Protein AF-A0A355BG29-F1 (afdb_monomer_lite)

Sequence (175 aa):
MLQRVTSLGGCGKIRVTGGNVVMLLNWQHGYRRCLALLSLVILLAVGFSGCTPTVQGPDLPPKGTGETPDPTPEPEPEPAPYLILVNADNPLTEDMEPSLKTVQGQFKLEEEAADALIAMIAVAKEEGISLLICSAYRPNSTQERLYKNQVQKFVGRGYSEADAAVAAASVVAPP

Foldseek 3Di:
DDDDDDDDDDDDDPDDDDDPPPPVVVVVVVVVVVVVVVVVVVVVPDPDDDDDDDDDDDDDDDDDDDDDPDDDPDPDPDPDPPPQDDAPVRHDDPPDDADWDDDDPRAIARDVVRVVVVVVQVVCVVVVHHDDDPHHDDDLVRLQVQLVVQLVVVVVVVDDSVVSNVVSCVVRPHD

Secondary structure (DSSP, 8-state):
-------------------TTHHHHHHHHHHHHHHHHHHHHHHHH-----------PPPP------PPPP--PPPP----TT----SSSSPPPTT----EEEETTTEEEEHHHHHHHHHHHHHHHHTT-----S-----HHHHHHHHHHHHHHHHTTT--HHHHHHHHHTTS---

Radius of gyration: 34.34 Å; chains: 1; bounding box: 78×83×78 Å

Structure (mmCIF, N/CA/C/O backbone):
data_AF-A0A355BG29-F1
#
_entry.id   AF-A0A355BG29-F1
#
loop_
_atom_site.group_PDB
_atom_site.id
_atom_site.type_symbol
_atom_site.label_atom_id
_atom_site.label_alt_id
_atom_site.label_comp_id
_atom_site.label_asym_id
_atom_site.label_entity_id
_atom_site.label_seq_id
_atom_site.pdbx_PDB_ins_code
_atom_site.Cartn_x
_atom_site.Cartn_y
_atom_site.Cartn_z
_atom_site.occupancy
_atom_site.B_iso_or_equiv
_atom_site.auth_seq_id
_atom_site.auth_comp_id
_atom_site.auth_asym_id
_atom_site.auth_atom_id
_atom_site.pdbx_PDB_model_num
ATOM 1 N N . MET A 1 1 ? 16.734 -32.625 60.471 1.00 39.31 1 MET A N 1
ATOM 2 C CA . MET A 1 1 ? 15.765 -32.240 59.414 1.00 39.31 1 MET A CA 1
ATOM 3 C C . MET A 1 1 ? 15.668 -33.434 58.456 1.00 39.31 1 MET A C 1
ATOM 5 O O . MET A 1 1 ? 16.706 -34.036 58.233 1.00 39.31 1 MET A O 1
ATOM 9 N N . LEU A 1 2 ? 14.504 -34.008 58.100 1.00 36.50 2 LEU A N 1
ATOM 10 C CA . LEU A 1 2 ? 13.296 -33.432 57.453 1.00 36.50 2 LEU A CA 1
ATOM 11 C C . LEU A 1 2 ? 13.613 -32.942 56.022 1.00 36.50 2 LEU A C 1
ATOM 13 O O . LEU A 1 2 ? 14.551 -32.164 55.916 1.00 36.50 2 LEU A O 1
ATOM 17 N N . GLN A 1 3 ? 12.917 -33.254 54.910 1.00 40.81 3 GLN A N 1
ATOM 18 C CA . GLN A 1 3 ? 11.882 -34.237 54.460 1.00 40.81 3 GLN A CA 1
ATOM 19 C C . GLN A 1 3 ? 11.983 -34.301 52.896 1.00 40.81 3 GLN A C 1
ATOM 21 O O . GLN A 1 3 ? 12.570 -33.382 52.336 1.00 40.81 3 GLN A O 1
ATOM 26 N N . ARG A 1 4 ? 11.460 -35.236 52.072 1.00 35.16 4 ARG A N 1
ATOM 27 C CA . ARG A 1 4 ? 10.749 -36.547 52.152 1.00 35.16 4 ARG A CA 1
ATOM 28 C C . ARG A 1 4 ? 11.031 -37.296 50.811 1.00 35.16 4 ARG A C 1
ATOM 30 O O . ARG A 1 4 ? 11.234 -36.642 49.799 1.00 35.16 4 ARG A O 1
ATOM 37 N N . VAL A 1 5 ? 11.252 -38.616 50.773 1.00 34.03 5 VAL A N 1
ATOM 38 C CA . VAL A 1 5 ? 10.276 -39.712 50.494 1.00 34.03 5 VAL A CA 1
ATOM 39 C C . VAL A 1 5 ? 9.545 -39.651 49.128 1.00 34.03 5 VAL A C 1
ATOM 41 O O . VAL A 1 5 ? 8.574 -38.921 48.988 1.00 34.03 5 VAL A O 1
ATOM 44 N N . THR A 1 6 ? 10.030 -40.485 48.188 1.00 36.28 6 THR A N 1
ATOM 45 C CA . THR A 1 6 ? 9.365 -41.250 47.085 1.00 36.28 6 THR A CA 1
ATOM 46 C C . THR A 1 6 ? 8.116 -40.672 46.386 1.00 36.28 6 THR A C 1
ATOM 48 O O . THR A 1 6 ? 7.114 -40.393 47.028 1.00 36.28 6 THR A O 1
ATOM 51 N N . SER A 1 7 ? 8.071 -40.515 45.056 1.00 45.03 7 SER A N 1
ATOM 52 C CA . SER A 1 7 ? 8.164 -41.551 43.996 1.00 45.03 7 SER A CA 1
ATOM 53 C C . SER A 1 7 ? 7.071 -42.632 44.044 1.00 45.03 7 SER A C 1
ATOM 55 O O . SER A 1 7 ? 7.065 -43.463 44.945 1.00 45.03 7 SER A O 1
ATOM 57 N N . LEU A 1 8 ? 6.207 -42.662 43.022 1.00 36.22 8 LEU A N 1
ATOM 58 C CA . LEU A 1 8 ? 5.473 -43.849 42.559 1.00 36.22 8 LEU A CA 1
ATOM 59 C C . LEU A 1 8 ? 4.973 -43.596 41.125 1.00 36.22 8 LEU A C 1
ATOM 61 O O . LEU A 1 8 ? 4.326 -42.584 40.865 1.00 36.22 8 LEU A O 1
ATOM 65 N N . GLY A 1 9 ? 5.291 -44.491 40.188 1.00 37.03 9 GLY A N 1
ATOM 66 C CA . GLY A 1 9 ? 4.801 -44.424 38.805 1.00 37.03 9 GLY A CA 1
ATOM 67 C C . GLY A 1 9 ? 3.481 -45.180 38.629 1.00 37.03 9 GLY A C 1
ATOM 68 O O . GLY A 1 9 ? 3.287 -46.225 39.246 1.00 37.03 9 GLY A O 1
ATOM 69 N N . GLY A 1 10 ? 2.589 -44.688 37.763 1.00 33.75 10 GLY A N 1
ATOM 70 C CA . GLY A 1 10 ? 1.290 -45.313 37.484 1.00 33.75 10 GLY A CA 1
ATOM 71 C C . GLY A 1 10 ? 0.870 -45.148 36.022 1.00 33.75 10 GLY A C 1
ATOM 72 O O . GLY A 1 10 ? 0.881 -44.044 35.486 1.00 33.75 10 GLY A O 1
ATOM 73 N N . CYS A 1 11 ? 0.528 -46.253 35.356 1.00 44.44 11 CYS A N 1
ATOM 74 C CA . CYS A 1 11 ? 0.170 -46.266 33.936 1.00 44.44 11 CYS A CA 1
ATOM 75 C C . CYS A 1 11 ? -1.196 -45.601 33.676 1.00 44.44 11 CYS A C 1
ATOM 77 O O . CYS A 1 11 ? -2.190 -45.982 34.289 1.00 44.44 11 CYS A O 1
ATOM 79 N N . GLY A 1 12 ? -1.265 -44.679 32.708 1.00 35.19 12 GLY A N 1
ATOM 80 C CA . GLY A 1 12 ? -2.506 -44.017 32.290 1.00 35.19 12 GLY A CA 1
ATOM 81 C C . GLY A 1 12 ? -2.567 -43.785 30.779 1.00 35.19 12 GLY A C 1
ATOM 82 O O . GLY A 1 12 ? -2.242 -42.703 30.298 1.00 35.19 12 GLY A O 1
ATOM 83 N N . LYS A 1 13 ? -2.986 -44.796 30.005 1.00 39.81 13 LYS A N 1
ATOM 84 C CA . LYS A 1 13 ? -3.215 -44.648 28.555 1.00 39.81 13 LYS A CA 1
ATOM 85 C C . LYS A 1 13 ? -4.516 -43.878 28.304 1.00 39.81 13 LYS A C 1
ATOM 87 O O . LYS A 1 13 ? -5.594 -44.467 28.364 1.00 39.81 13 LYS A O 1
ATOM 92 N N . ILE A 1 14 ? -4.422 -42.588 27.978 1.00 37.09 14 ILE A N 1
ATOM 93 C CA . ILE A 1 14 ? -5.582 -41.778 27.573 1.00 37.09 14 ILE A CA 1
ATOM 94 C C . ILE A 1 14 ? -6.059 -42.241 26.187 1.00 37.09 14 ILE A C 1
ATOM 96 O O . ILE A 1 14 ? -5.542 -41.826 25.151 1.00 37.09 14 ILE A O 1
ATOM 100 N N . ARG A 1 15 ? -7.056 -43.132 26.165 1.00 34.22 15 ARG A N 1
ATOM 101 C CA . ARG A 1 15 ? -7.779 -43.514 24.948 1.00 34.22 15 ARG A CA 1
ATOM 102 C C . ARG A 1 15 ? -8.793 -42.416 24.622 1.00 34.22 15 ARG A C 1
ATOM 104 O O . ARG A 1 15 ? -9.844 -42.349 25.251 1.00 34.22 15 ARG A O 1
ATOM 111 N N . VAL A 1 16 ? -8.504 -41.593 23.616 1.00 43.41 16 VAL A N 1
ATOM 112 C CA . VAL A 1 16 ? -9.459 -40.604 23.092 1.00 43.41 16 VAL A CA 1
ATOM 113 C C . VAL A 1 16 ? -10.535 -41.320 22.266 1.00 43.41 16 VAL A C 1
ATOM 115 O O . VAL A 1 16 ? -10.376 -41.542 21.069 1.00 43.41 16 VAL A O 1
ATOM 118 N N . THR A 1 17 ? -11.635 -41.715 22.908 1.00 39.16 17 THR A N 1
ATOM 119 C CA . THR A 1 17 ? -12.884 -42.084 22.222 1.00 39.16 17 THR A CA 1
ATOM 120 C C . THR A 1 17 ? -13.673 -40.819 21.893 1.00 39.16 17 THR A C 1
ATOM 122 O O . THR A 1 17 ? -13.904 -39.996 22.777 1.00 39.16 17 THR A O 1
ATOM 125 N N . GLY A 1 18 ? -14.081 -40.646 20.633 1.00 52.81 18 GLY A N 1
ATOM 126 C CA . GLY A 1 18 ? -14.755 -39.426 20.179 1.00 52.81 18 GLY A CA 1
ATOM 127 C C . GLY A 1 18 ? -16.147 -39.218 20.791 1.00 52.81 18 GLY A C 1
ATOM 128 O O . GLY A 1 18 ? -16.931 -40.159 20.877 1.00 52.81 18 GLY A O 1
ATOM 129 N N . GLY A 1 19 ? -16.458 -37.971 21.163 1.00 51.06 19 GLY A N 1
ATOM 130 C CA . GLY A 1 19 ? -17.778 -37.564 21.679 1.00 51.06 19 GLY A CA 1
ATOM 131 C C . GLY A 1 19 ? -18.255 -36.159 21.268 1.00 51.06 19 GLY A C 1
ATOM 132 O O . GLY A 1 19 ? -19.434 -35.846 21.412 1.00 51.06 19 GLY A O 1
ATOM 133 N N . ASN A 1 20 ? -17.387 -35.315 20.695 1.00 48.56 20 ASN A N 1
ATOM 134 C CA . ASN A 1 20 ? -17.631 -33.867 20.574 1.00 48.56 20 ASN A CA 1
ATOM 135 C C . ASN A 1 20 ? -18.199 -33.400 19.215 1.00 48.56 20 ASN A C 1
ATOM 137 O O . ASN A 1 20 ? -18.025 -32.246 18.842 1.00 48.56 20 ASN A O 1
ATOM 141 N N . VAL A 1 21 ? -18.899 -34.269 18.476 1.00 50.66 21 VAL A N 1
ATOM 142 C CA . VAL A 1 21 ? -19.585 -33.889 17.216 1.00 50.66 21 VAL A CA 1
ATOM 143 C C . VAL A 1 21 ? -21.065 -33.531 17.452 1.00 50.66 21 VAL A C 1
ATOM 145 O O . VAL A 1 21 ? -21.650 -32.753 16.704 1.00 50.66 21 VAL A O 1
ATOM 148 N N . VAL A 1 22 ? -21.681 -34.047 18.522 1.00 50.94 22 VAL A N 1
ATOM 149 C CA . VAL A 1 22 ? -23.147 -34.009 18.714 1.00 50.94 22 VAL A CA 1
ATOM 150 C C . VAL A 1 22 ? -23.677 -32.655 19.219 1.00 50.94 22 VAL A C 1
ATOM 152 O O . VAL A 1 22 ? -24.824 -32.308 18.943 1.00 50.94 22 VAL A O 1
ATOM 155 N N . MET A 1 23 ? -22.871 -31.848 19.923 1.00 46.75 23 MET A N 1
ATOM 156 C CA . MET A 1 23 ? -23.342 -30.557 20.460 1.00 46.75 23 MET A CA 1
ATOM 157 C C . MET A 1 23 ? -23.607 -29.497 19.378 1.00 46.75 23 MET A C 1
ATOM 159 O O . MET A 1 23 ? -24.583 -28.755 19.488 1.00 46.75 23 MET A O 1
ATOM 163 N N . LEU A 1 24 ? -22.785 -29.435 18.325 1.00 48.47 24 LEU A N 1
ATOM 164 C CA . LEU A 1 24 ? -22.848 -28.355 17.328 1.00 48.47 24 LEU A CA 1
ATOM 165 C C . LEU A 1 24 ? -24.118 -28.395 16.458 1.00 48.47 24 LEU A C 1
ATOM 167 O O . LEU A 1 24 ? -24.651 -27.342 16.116 1.00 48.47 24 LEU A O 1
ATOM 171 N N . LEU A 1 25 ? -24.654 -29.584 16.154 1.00 47.03 25 LEU A N 1
ATOM 172 C CA . LEU A 1 25 ? -25.886 -29.714 15.359 1.00 47.03 25 LEU A CA 1
ATOM 173 C C . LEU A 1 25 ? -27.150 -29.286 16.125 1.00 47.03 25 LEU A C 1
ATOM 175 O O . LEU A 1 25 ? -28.072 -28.720 15.537 1.00 47.03 25 LEU A O 1
ATOM 179 N N . ASN A 1 26 ? -27.206 -29.521 17.439 1.00 50.03 26 ASN A N 1
ATOM 180 C CA . ASN A 1 26 ? -28.411 -29.241 18.225 1.00 50.03 26 ASN A CA 1
ATOM 181 C C . ASN A 1 26 ? -28.652 -27.738 18.452 1.00 50.03 26 ASN A C 1
ATOM 183 O O . ASN A 1 26 ? -29.806 -27.318 18.549 1.00 50.03 26 ASN A O 1
ATOM 187 N N . TRP A 1 27 ? -27.599 -26.913 18.471 1.00 45.53 27 TRP A N 1
ATOM 188 C CA . TRP A 1 27 ? -27.733 -25.463 18.659 1.00 45.53 27 TRP A CA 1
ATOM 189 C C . TRP A 1 27 ? -28.451 -24.787 17.475 1.00 45.53 27 TRP A C 1
ATOM 191 O O . TRP A 1 27 ? -29.411 -24.038 17.678 1.00 45.53 27 TRP A O 1
ATOM 201 N N . GLN A 1 28 ? -28.077 -25.122 16.232 1.00 48.41 28 GLN A N 1
ATOM 202 C CA . GLN A 1 28 ? -28.701 -24.542 15.031 1.00 48.41 28 GLN A CA 1
ATOM 203 C C . GLN A 1 28 ? -30.174 -24.950 14.838 1.00 48.41 28 GLN A C 1
ATOM 205 O O . GLN A 1 28 ? -30.957 -24.183 14.270 1.00 48.41 28 GLN A O 1
ATOM 210 N N . HIS A 1 29 ? -30.589 -26.126 15.322 1.00 46.44 29 HIS A N 1
ATOM 211 C CA . HIS A 1 29 ? -31.981 -26.576 15.204 1.00 46.44 29 HIS A CA 1
ATOM 212 C C . HIS A 1 29 ? -32.945 -25.907 16.195 1.00 46.44 29 HIS A C 1
ATOM 214 O O . HIS A 1 29 ? -34.133 -25.797 15.885 1.00 46.44 29 HIS A O 1
ATOM 220 N N . GLY A 1 30 ? -32.464 -25.429 17.349 1.00 55.38 30 GLY A N 1
ATOM 221 C CA . GLY A 1 30 ? -33.288 -24.657 18.285 1.00 55.38 30 GLY A CA 1
ATOM 222 C C . GLY A 1 30 ? -33.676 -23.292 17.710 1.00 55.38 30 GLY A C 1
ATOM 223 O O . GLY A 1 30 ? -34.857 -22.970 17.593 1.00 55.38 30 GLY A O 1
ATOM 224 N N . TYR A 1 31 ? -32.679 -22.524 17.263 1.00 55.38 31 TYR A N 1
ATOM 225 C CA . TYR A 1 31 ? -32.854 -21.131 16.835 1.00 55.38 31 TYR A CA 1
ATOM 226 C C . TYR A 1 31 ? -33.858 -20.977 15.676 1.00 55.38 31 TYR A C 1
ATOM 228 O O . TYR A 1 31 ? -34.758 -20.137 15.718 1.00 55.38 31 TYR A O 1
ATOM 236 N N . ARG A 1 32 ? -33.770 -21.863 14.671 1.00 57.25 32 ARG A N 1
ATOM 237 C CA . ARG A 1 32 ? -34.654 -21.857 13.488 1.00 57.25 32 ARG A CA 1
ATOM 238 C C . ARG A 1 32 ? -36.106 -22.238 13.814 1.00 57.25 32 ARG A C 1
ATOM 240 O O . ARG A 1 32 ? -37.006 -21.833 13.086 1.00 57.25 32 ARG A O 1
ATOM 247 N N . ARG A 1 33 ? -36.350 -22.982 14.902 1.00 54.47 33 ARG A N 1
ATOM 248 C CA . ARG A 1 33 ? -37.706 -23.324 15.375 1.00 54.47 33 ARG A CA 1
ATOM 249 C C . ARG A 1 33 ? -38.343 -22.180 16.165 1.00 54.47 33 ARG A C 1
ATOM 251 O O . ARG A 1 33 ? -39.520 -21.903 15.962 1.00 54.47 33 ARG A O 1
ATOM 258 N N . CYS A 1 34 ? -37.572 -21.474 16.994 1.00 52.56 34 CYS A N 1
ATOM 259 C CA . CYS A 1 34 ? -38.072 -20.316 17.743 1.00 52.56 34 CYS A CA 1
ATOM 260 C C . CYS A 1 34 ? -38.494 -19.157 16.820 1.00 52.56 34 CYS A C 1
ATOM 262 O O . CYS A 1 34 ? -39.576 -18.601 17.002 1.00 52.56 34 CYS A O 1
ATOM 264 N N . LEU A 1 35 ? -37.694 -18.838 15.792 1.00 55.94 35 LEU A N 1
ATOM 265 C CA . LEU A 1 35 ? -38.026 -17.776 14.827 1.00 55.94 35 LEU A CA 1
ATOM 266 C C . LEU A 1 35 ? -39.328 -18.051 14.053 1.00 55.94 35 LEU A C 1
ATOM 268 O O . LEU A 1 35 ? -40.132 -17.140 13.867 1.00 55.94 35 LEU A O 1
ATOM 272 N N . ALA A 1 36 ? -39.560 -19.300 13.637 1.00 56.28 36 ALA A N 1
ATOM 273 C CA . ALA A 1 36 ? -40.756 -19.682 12.882 1.00 56.28 36 ALA A CA 1
ATOM 274 C C . ALA A 1 36 ? -42.051 -19.645 13.718 1.00 56.28 36 ALA A C 1
ATOM 276 O O . ALA A 1 36 ? -43.127 -19.402 13.180 1.00 56.28 36 ALA A O 1
ATOM 277 N N . LEU A 1 37 ? -41.961 -19.877 15.032 1.00 55.19 37 LEU A N 1
ATOM 278 C CA . LEU A 1 37 ? -43.117 -19.779 15.929 1.00 55.19 37 LEU A CA 1
ATOM 279 C C . LEU A 1 37 ? -43.463 -18.320 16.259 1.00 55.19 37 LEU A C 1
ATOM 281 O O . LEU A 1 37 ? -44.641 -17.981 16.344 1.00 55.19 37 LEU A O 1
ATOM 285 N N . LEU A 1 38 ? -42.461 -17.441 16.382 1.00 55.19 38 LEU A N 1
ATOM 286 C CA . LEU A 1 38 ? -42.683 -16.009 16.612 1.00 55.19 38 LEU A CA 1
ATOM 287 C C . LEU A 1 38 ? -43.359 -15.314 15.419 1.00 55.19 38 LEU A C 1
ATOM 289 O O . LEU A 1 38 ? -44.272 -14.514 15.625 1.00 55.19 38 LEU A O 1
ATOM 293 N N . SER A 1 39 ? -42.979 -15.640 14.178 1.00 59.28 39 SER A N 1
ATOM 294 C CA . SER A 1 39 ? -43.608 -15.038 12.991 1.00 59.28 39 SER A CA 1
ATOM 295 C C . SER A 1 39 ? -45.083 -15.428 12.829 1.00 59.28 39 SER A C 1
ATOM 297 O O . SER A 1 39 ? -45.893 -14.589 12.431 1.00 59.28 39 SER A O 1
ATOM 299 N N . LEU A 1 40 ? -45.459 -16.659 13.197 1.00 53.56 40 LEU A N 1
ATOM 300 C CA . LEU A 1 40 ? -46.847 -17.131 13.139 1.00 53.56 40 LEU A CA 1
ATOM 301 C C . LEU A 1 40 ? -47.762 -16.416 14.151 1.00 53.56 40 LEU A C 1
AT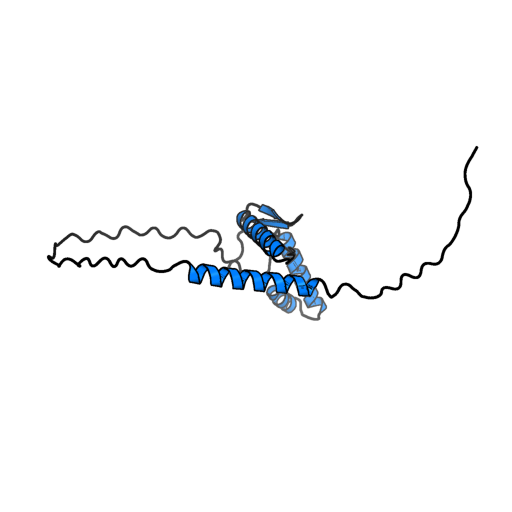OM 303 O O . LEU A 1 40 ? -48.920 -16.148 13.843 1.00 53.56 40 LEU A O 1
ATOM 307 N N . VAL A 1 41 ? -47.245 -16.072 15.337 1.00 58.78 41 VAL A N 1
ATOM 308 C CA . VAL A 1 41 ? -48.008 -15.343 16.369 1.00 58.78 41 VAL A CA 1
ATOM 309 C C . VAL A 1 41 ? -48.283 -13.898 15.946 1.00 58.78 41 VAL A C 1
ATOM 311 O O . VAL A 1 41 ? -49.402 -13.418 16.114 1.00 58.78 41 VAL A O 1
ATOM 314 N N . ILE A 1 42 ? -47.303 -13.216 15.344 1.00 58.03 42 ILE A N 1
ATOM 315 C CA . ILE A 1 42 ? -47.465 -11.830 14.869 1.00 58.03 42 ILE A CA 1
ATOM 316 C C . ILE A 1 42 ? -48.515 -11.755 13.745 1.00 58.03 42 ILE A C 1
ATOM 318 O O . ILE A 1 42 ? -49.355 -10.855 13.745 1.00 58.03 42 ILE A O 1
ATOM 322 N N . LEU A 1 43 ? -48.532 -12.738 12.837 1.00 54.16 43 LEU A N 1
ATOM 323 C CA . LEU A 1 43 ? -49.502 -12.821 11.734 1.00 54.16 43 LEU A CA 1
ATOM 324 C C . LEU A 1 43 ? -50.957 -13.072 12.174 1.00 54.16 43 LEU A C 1
ATOM 326 O O . LEU A 1 43 ? -51.872 -12.810 11.397 1.00 54.16 43 LEU A O 1
ATOM 330 N N . LEU A 1 44 ? -51.186 -13.553 13.401 1.00 58.78 44 LEU A N 1
ATOM 331 C CA . LEU A 1 44 ? -52.525 -13.779 13.963 1.00 58.78 44 LEU A CA 1
ATOM 332 C C . LEU A 1 44 ? -53.016 -12.631 14.865 1.00 58.78 44 LEU A C 1
ATOM 334 O O . LEU A 1 44 ? -54.175 -12.640 15.276 1.00 58.78 44 LEU A O 1
ATOM 338 N N . ALA A 1 45 ? -52.164 -11.646 15.173 1.00 56.16 45 ALA A N 1
ATOM 339 C CA . ALA A 1 45 ? -52.452 -10.600 16.158 1.00 56.16 45 ALA A CA 1
ATOM 340 C C . ALA A 1 45 ? -52.968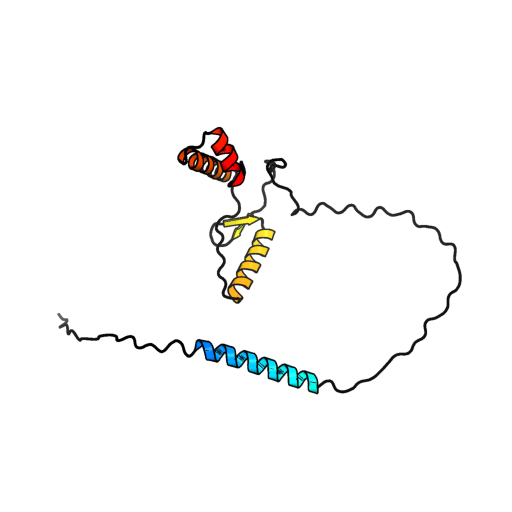 -9.271 15.568 1.00 56.16 45 ALA A C 1
ATOM 342 O O . ALA A 1 45 ? -53.463 -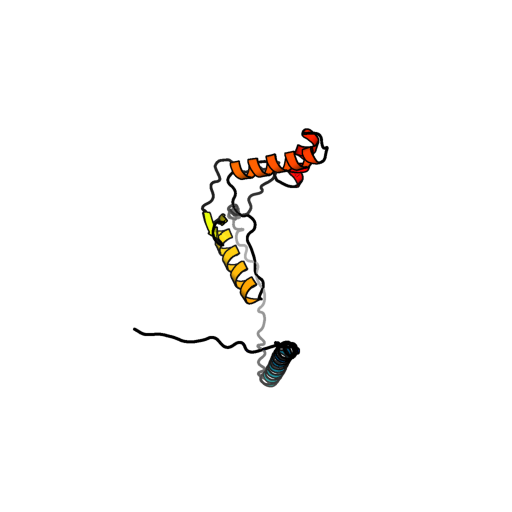8.432 16.319 1.00 56.16 45 ALA A O 1
ATOM 343 N N . VAL A 1 46 ? -52.878 -9.057 14.248 1.00 59.06 46 VAL A N 1
ATOM 344 C CA . VAL A 1 46 ? -53.265 -7.789 13.588 1.00 59.06 46 VAL A CA 1
ATOM 345 C C . VAL A 1 46 ? -54.529 -7.971 12.741 1.00 59.06 46 VAL A C 1
ATOM 347 O O . VAL A 1 46 ? -54.554 -7.768 11.528 1.00 59.06 46 VAL A O 1
ATOM 350 N N . GLY A 1 47 ? -55.607 -8.385 13.406 1.00 49.41 47 GLY A N 1
ATOM 351 C CA . GLY A 1 47 ? -56.942 -8.428 12.822 1.00 49.41 47 GLY A CA 1
ATOM 352 C C . GLY A 1 47 ? -57.646 -7.071 12.906 1.00 49.41 47 GLY A C 1
ATOM 353 O O . GLY A 1 47 ? -57.986 -6.629 13.995 1.00 49.41 47 GLY A O 1
ATOM 354 N N . PHE A 1 48 ? -57.936 -6.481 11.745 1.00 49.44 48 PHE A N 1
ATOM 355 C CA . PHE A 1 48 ? -58.994 -5.484 11.518 1.00 49.44 48 PHE A CA 1
ATOM 356 C C . PHE A 1 48 ? -58.935 -4.151 12.306 1.00 49.44 48 PHE A C 1
ATOM 358 O O . PHE A 1 48 ? -59.448 -4.021 13.413 1.00 49.44 48 PHE A O 1
ATOM 365 N N . SER A 1 49 ? -58.477 -3.089 11.638 1.00 50.94 49 SER A N 1
ATOM 366 C CA . SER A 1 49 ? -58.986 -1.731 11.883 1.00 50.94 49 SER A CA 1
ATOM 367 C C . SER A 1 49 ? -59.052 -0.974 10.558 1.00 50.94 49 SER A C 1
ATOM 369 O O . SER A 1 49 ? -58.042 -0.500 10.039 1.00 50.94 49 SER A O 1
ATOM 371 N N . GLY A 1 50 ? -60.237 -0.958 9.947 1.00 51.69 50 GLY A N 1
ATOM 372 C CA . GLY A 1 50 ? -60.471 -0.296 8.667 1.00 51.69 50 GLY A CA 1
ATOM 373 C C . GLY A 1 50 ? -60.893 1.155 8.866 1.00 51.69 50 GLY A C 1
ATOM 374 O O . GLY A 1 50 ? -61.912 1.413 9.499 1.00 51.69 50 GLY A O 1
ATOM 375 N N . CYS A 1 51 ? -60.146 2.094 8.285 1.00 37.56 51 CYS A N 1
ATOM 376 C CA . CYS A 1 51 ? -60.568 3.487 8.169 1.00 37.56 51 CYS A CA 1
ATOM 377 C C . CYS A 1 51 ? -59.964 4.099 6.896 1.00 37.56 51 CYS A C 1
ATOM 379 O O . CYS A 1 51 ? -58.780 4.424 6.854 1.00 37.56 51 CYS A O 1
ATOM 381 N N . THR A 1 52 ? -60.762 4.201 5.831 1.00 53.16 52 THR A N 1
ATOM 382 C CA . THR A 1 52 ? -60.359 4.794 4.545 1.00 53.16 52 THR A CA 1
ATOM 383 C C . THR A 1 52 ? -60.776 6.268 4.490 1.00 53.16 52 THR A C 1
ATOM 385 O O . THR A 1 52 ? -61.977 6.536 4.390 1.00 53.16 52 THR A O 1
ATOM 388 N N . PRO A 1 53 ? -59.843 7.236 4.528 1.00 46.91 53 PRO A N 1
ATOM 389 C CA . PRO A 1 53 ? -60.181 8.643 4.355 1.00 46.91 53 PRO A CA 1
ATOM 390 C C . PRO A 1 53 ? -60.420 8.968 2.873 1.00 46.91 53 PRO A C 1
ATOM 392 O O . PRO A 1 53 ? -59.481 9.074 2.088 1.00 46.91 53 PRO A O 1
ATOM 395 N N . THR A 1 54 ? -61.682 9.175 2.492 1.00 44.91 54 THR A N 1
ATOM 396 C CA . THR A 1 54 ? -62.037 9.774 1.196 1.00 44.91 54 THR A CA 1
ATOM 397 C C . THR A 1 54 ? -62.106 11.293 1.338 1.00 44.91 54 THR A C 1
ATOM 399 O O . THR A 1 54 ? -63.101 11.825 1.821 1.00 44.91 54 THR A O 1
ATOM 402 N N . VAL A 1 55 ? -61.062 11.988 0.882 1.00 42.66 55 VAL A N 1
ATOM 403 C CA . VAL A 1 55 ? -61.033 13.448 0.675 1.00 42.66 55 VAL A CA 1
ATOM 404 C C . VAL A 1 55 ? -60.345 13.667 -0.678 1.00 42.66 55 VAL A C 1
ATOM 406 O O . VAL A 1 55 ? -59.149 13.444 -0.814 1.00 42.66 55 VAL A O 1
ATOM 409 N N . GLN A 1 56 ? -61.116 13.771 -1.762 1.00 35.22 56 GLN A N 1
ATOM 410 C CA . GLN A 1 56 ? -61.468 15.060 -2.380 1.00 35.22 56 GLN A CA 1
ATOM 411 C C . GLN A 1 56 ? -60.230 15.889 -2.762 1.00 35.22 56 GLN A C 1
ATOM 413 O O . GLN A 1 56 ? -59.687 16.628 -1.945 1.00 35.22 56 GLN A O 1
ATOM 418 N N . GLY A 1 57 ? -59.814 15.789 -4.028 1.00 51.38 57 GLY A N 1
ATOM 419 C CA . GLY A 1 57 ? -58.911 16.769 -4.632 1.00 51.38 57 GLY A CA 1
ATOM 420 C C . GLY A 1 57 ? -59.695 18.028 -5.036 1.00 51.38 57 GLY A C 1
ATOM 421 O O . GLY A 1 57 ? -60.748 17.870 -5.655 1.00 51.38 57 GLY A O 1
ATOM 422 N N . PRO A 1 58 ? -59.231 19.243 -4.691 1.00 48.84 58 PRO A N 1
ATOM 423 C CA . PRO A 1 58 ? -59.855 20.494 -5.113 1.00 48.84 58 PRO A CA 1
ATOM 424 C C . PRO A 1 58 ? -59.373 20.950 -6.501 1.00 48.84 58 PRO A C 1
ATOM 426 O O . PRO A 1 58 ? -58.272 20.616 -6.941 1.00 48.84 58 PRO A O 1
ATOM 429 N N . ASP A 1 59 ? -60.212 21.732 -7.175 1.00 43.28 59 ASP A N 1
ATOM 430 C CA . ASP A 1 59 ? -60.039 22.171 -8.560 1.00 43.28 59 ASP A CA 1
ATOM 431 C C . ASP A 1 59 ? -58.898 23.185 -8.791 1.00 43.28 59 ASP A C 1
ATOM 433 O O . ASP A 1 59 ? -58.587 24.029 -7.950 1.00 43.28 59 ASP A O 1
ATOM 437 N N . LEU A 1 60 ? -58.350 23.176 -10.013 1.00 43.94 60 LEU A N 1
ATOM 438 C CA . LEU A 1 60 ? -57.708 24.348 -10.631 1.00 43.94 60 LEU A CA 1
ATOM 439 C C . LEU A 1 60 ? -58.827 25.324 -11.045 1.00 43.94 60 LEU A C 1
ATOM 441 O O . LEU A 1 60 ? -59.794 24.854 -11.650 1.00 43.94 60 LEU A O 1
ATOM 445 N N . PRO A 1 61 ? -58.730 26.654 -10.817 1.00 55.88 61 PRO A N 1
ATOM 446 C CA . PRO A 1 61 ? -57.726 27.521 -11.471 1.00 55.88 61 PRO A CA 1
ATOM 447 C C . PRO A 1 61 ? -57.295 28.722 -10.557 1.00 55.88 61 PRO A C 1
ATOM 449 O O . PRO A 1 61 ? -57.610 28.690 -9.369 1.00 55.88 61 PRO A O 1
ATOM 452 N N . PRO A 1 62 ? -56.629 29.812 -11.025 1.00 47.06 62 PRO A N 1
ATOM 453 C CA . PRO A 1 62 ? -56.125 30.118 -12.365 1.00 47.06 62 PRO A CA 1
ATOM 454 C C . PRO A 1 62 ? -54.630 30.490 -12.445 1.00 47.06 62 PRO A C 1
ATOM 456 O O . PRO A 1 62 ? -53.908 30.624 -11.462 1.00 47.06 62 PRO A O 1
ATOM 459 N N . LYS A 1 63 ? -54.188 30.705 -13.688 1.00 50.34 63 LYS A N 1
ATOM 460 C CA . LYS A 1 63 ? -52.853 31.163 -14.089 1.00 50.34 63 LYS A CA 1
ATOM 461 C C . LYS A 1 63 ? -52.525 32.558 -13.530 1.00 50.34 63 LYS A C 1
ATOM 463 O O . LYS A 1 63 ? -52.907 33.564 -14.125 1.00 50.34 63 LYS A O 1
ATOM 468 N N . GLY A 1 64 ? -51.779 32.611 -12.428 1.00 38.78 64 GLY A N 1
ATOM 469 C CA . GLY A 1 64 ? -51.088 33.819 -11.973 1.00 38.78 64 GLY A CA 1
ATOM 470 C C . GLY A 1 64 ? -49.727 33.956 -12.659 1.00 38.78 64 GLY A C 1
ATOM 471 O O . GLY A 1 64 ? -48.904 33.047 -12.575 1.00 38.78 64 GLY A O 1
ATOM 472 N N . THR A 1 65 ? -49.483 35.073 -13.343 1.00 47.28 65 THR A N 1
ATOM 473 C CA . THR A 1 65 ? -48.152 35.397 -13.879 1.00 47.28 65 THR A CA 1
ATOM 474 C C . THR A 1 65 ? -47.281 35.915 -12.736 1.00 47.28 65 THR A C 1
ATOM 476 O O . THR A 1 65 ? -47.463 37.049 -12.302 1.00 47.28 65 THR A O 1
ATOM 479 N N . GLY A 1 66 ? -46.372 35.075 -12.238 1.00 40.72 66 GLY A N 1
ATOM 480 C CA . GLY A 1 66 ? -45.361 35.422 -11.238 1.00 40.72 66 GLY A CA 1
ATOM 481 C C . GLY A 1 66 ? -43.963 35.259 -11.828 1.00 40.72 66 GLY A C 1
ATOM 482 O O . GLY A 1 66 ? -43.716 34.306 -12.563 1.00 40.72 66 GLY A O 1
ATOM 483 N N . GLU A 1 67 ? -43.094 36.223 -11.548 1.00 44.38 67 GLU A N 1
ATOM 484 C CA . GLU A 1 67 ? -41.752 36.373 -12.117 1.00 44.38 67 GLU A CA 1
ATOM 485 C C . GLU A 1 67 ? -40.883 35.119 -11.932 1.00 44.38 67 GLU A C 1
ATOM 487 O O . GLU A 1 67 ? -40.841 34.535 -10.849 1.00 44.38 67 GLU A O 1
ATOM 492 N N . THR A 1 68 ? -40.168 34.716 -12.988 1.00 33.41 68 THR A N 1
ATOM 493 C CA . THR A 1 68 ? -39.142 33.668 -12.913 1.00 33.41 68 THR A CA 1
ATOM 494 C C . THR A 1 68 ? -38.039 34.123 -11.954 1.00 33.41 68 THR A C 1
ATOM 496 O O . THR A 1 68 ? -37.411 35.145 -12.240 1.00 33.41 68 THR A O 1
ATOM 499 N N . PRO A 1 69 ? -37.751 33.396 -10.860 1.00 51.06 69 PRO A N 1
ATOM 500 C CA . PRO A 1 69 ? -36.564 33.665 -10.065 1.00 51.06 69 PRO A CA 1
ATOM 501 C C . PRO A 1 69 ?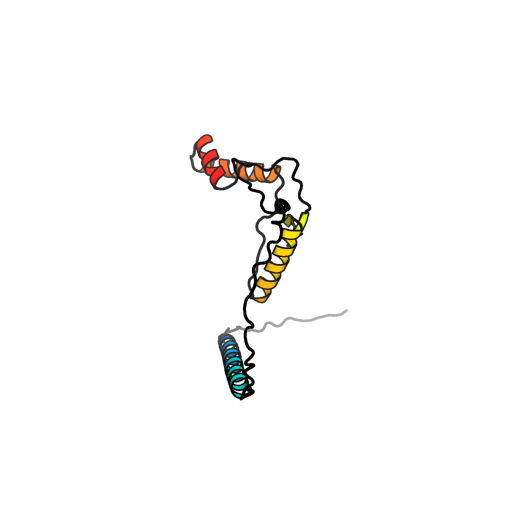 -35.321 33.413 -10.919 1.00 51.06 69 PRO A C 1
ATOM 503 O O . PRO A 1 69 ? -35.203 32.358 -11.546 1.00 51.06 69 PRO A O 1
ATOM 506 N N . ASP A 1 70 ? -34.408 34.380 -10.938 1.00 57.62 70 ASP A N 1
ATOM 507 C CA . ASP A 1 70 ? -33.058 34.206 -11.477 1.00 57.62 70 ASP A CA 1
ATOM 508 C C . ASP A 1 70 ? -32.412 32.997 -10.767 1.00 57.62 70 ASP A C 1
ATOM 510 O O . ASP A 1 70 ? -32.537 32.904 -9.538 1.00 57.62 70 ASP A O 1
ATOM 514 N N . PRO A 1 71 ? -31.808 32.021 -11.475 1.00 60.22 71 PRO A N 1
ATOM 515 C CA . PRO A 1 71 ? -31.263 30.837 -10.828 1.00 60.22 71 PRO A CA 1
ATOM 516 C C . PRO A 1 71 ? -30.092 31.221 -9.922 1.00 60.22 71 PRO A C 1
ATOM 518 O O . PRO A 1 71 ? -28.962 31.394 -10.380 1.00 60.22 71 PRO A O 1
ATOM 521 N N . THR A 1 72 ? -30.369 31.304 -8.616 1.00 64.50 72 THR A N 1
ATOM 522 C CA . THR A 1 72 ? -29.351 31.281 -7.563 1.00 64.50 72 THR A CA 1
ATOM 523 C C . THR A 1 72 ? -28.359 30.169 -7.900 1.00 64.50 72 THR A C 1
ATOM 525 O O . THR A 1 72 ? -28.807 29.028 -8.051 1.00 64.50 72 THR A O 1
ATOM 528 N N . PRO A 1 73 ? -27.052 30.457 -8.037 1.00 61.34 73 PRO A N 1
ATOM 529 C CA . PRO A 1 73 ? -26.082 29.424 -8.354 1.00 61.34 73 PRO A CA 1
ATOM 530 C C . PRO A 1 73 ? -26.119 28.368 -7.250 1.00 61.34 73 PRO A C 1
ATOM 532 O O . PRO A 1 73 ? -25.861 28.665 -6.081 1.00 61.34 73 PRO A O 1
ATOM 535 N N . GLU A 1 74 ? -26.489 27.146 -7.628 1.00 71.94 74 GLU A N 1
ATOM 536 C CA . GLU A 1 74 ? -26.365 25.978 -6.766 1.00 71.94 74 GLU A CA 1
ATOM 537 C C . GLU A 1 74 ? -24.880 25.860 -6.390 1.00 71.94 74 GLU A C 1
ATOM 539 O O . GLU A 1 74 ? -24.035 25.929 -7.289 1.00 71.94 74 GLU A O 1
ATOM 544 N N . PRO A 1 75 ? -24.529 25.798 -5.092 1.00 66.69 75 PRO A N 1
ATOM 545 C CA . PRO A 1 75 ? -23.132 25.817 -4.687 1.00 66.69 75 PRO A CA 1
ATOM 546 C C . PRO A 1 75 ? -22.424 24.606 -5.291 1.00 66.69 75 PRO A C 1
ATOM 548 O O . PRO A 1 75 ? -22.860 23.472 -5.082 1.00 66.69 75 PRO A O 1
ATOM 551 N N . GLU A 1 76 ? -21.344 24.849 -6.040 1.00 68.62 76 GLU A N 1
ATOM 552 C CA . GLU A 1 76 ? -20.522 23.763 -6.571 1.00 68.62 76 GLU A CA 1
ATOM 553 C C . GLU A 1 76 ? -20.091 22.863 -5.401 1.00 68.62 76 GLU A C 1
ATOM 555 O O . GLU A 1 76 ? -19.664 23.378 -4.362 1.00 68.62 76 GLU A O 1
ATOM 560 N N . PRO A 1 77 ? -20.259 21.533 -5.507 1.00 69.00 77 PRO A N 1
ATOM 561 C CA . PRO A 1 77 ? -20.011 20.648 -4.384 1.00 69.00 77 PRO A CA 1
ATOM 562 C C . PRO A 1 77 ? -18.522 20.661 -4.036 1.00 69.00 77 PRO A C 1
ATOM 564 O O . PRO A 1 77 ? -17.701 20.157 -4.806 1.00 69.00 77 PRO A O 1
ATOM 567 N N . GLU A 1 78 ? -18.205 21.214 -2.861 1.00 66.06 78 GLU A N 1
ATOM 568 C CA . GLU A 1 78 ? -16.877 21.172 -2.238 1.00 66.06 78 GLU A CA 1
ATOM 569 C C . GLU A 1 78 ? -16.268 19.768 -2.415 1.00 66.06 78 GLU A C 1
ATOM 571 O O . GLU A 1 78 ? -16.920 18.773 -2.063 1.00 66.06 78 GLU A O 1
ATOM 576 N N . PRO A 1 79 ? -15.061 19.644 -3.000 1.00 62.62 79 PRO A N 1
ATOM 577 C CA . PRO A 1 79 ? -14.535 18.358 -3.434 1.00 62.62 79 PRO A CA 1
ATOM 578 C C . PRO A 1 79 ? -14.352 17.425 -2.235 1.00 62.62 79 PRO A C 1
ATOM 580 O O . PRO A 1 79 ? -13.527 17.671 -1.356 1.00 62.62 79 PRO A O 1
ATOM 583 N N . ALA A 1 80 ? -15.133 16.341 -2.203 1.00 66.44 80 ALA A N 1
ATOM 584 C CA . ALA A 1 80 ? -15.157 15.416 -1.075 1.00 66.44 80 ALA A CA 1
ATOM 585 C C . ALA A 1 80 ? -13.739 14.862 -0.799 1.00 66.44 80 ALA A C 1
ATOM 587 O O . ALA A 1 80 ? -13.177 14.192 -1.673 1.00 66.44 80 ALA A O 1
ATOM 588 N N . PRO A 1 81 ? -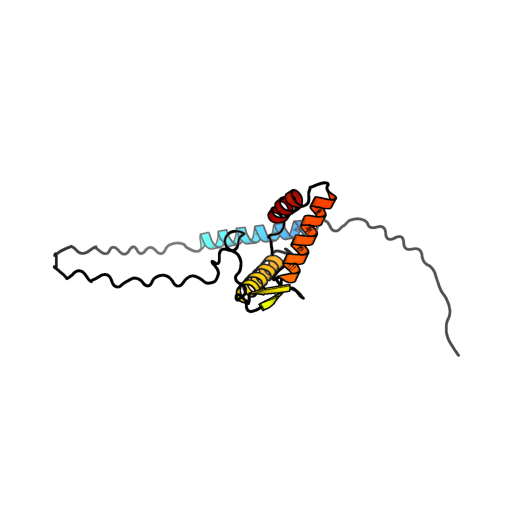13.159 15.089 0.399 1.00 70.94 81 PRO A N 1
ATOM 589 C CA . PRO A 1 81 ? -11.713 14.953 0.622 1.00 70.94 81 PRO A CA 1
ATOM 590 C C . PRO A 1 81 ? -11.171 13.520 0.499 1.00 70.94 81 PRO A C 1
ATOM 592 O O . PRO A 1 81 ? -9.963 13.323 0.405 1.00 70.94 81 PRO A O 1
ATOM 595 N N . TYR A 1 82 ? -12.047 12.513 0.444 1.00 79.31 82 TYR A N 1
ATOM 596 C CA . TYR A 1 82 ? -11.687 11.099 0.296 1.00 79.31 82 TYR A CA 1
ATOM 597 C C . TYR A 1 82 ? -11.694 10.602 -1.167 1.00 79.31 82 TYR A C 1
ATOM 599 O O . TYR A 1 82 ? -11.445 9.422 -1.405 1.00 79.31 82 TYR A O 1
ATOM 607 N N . LEU A 1 83 ? -11.969 11.467 -2.157 1.00 89.12 83 LEU A N 1
ATOM 608 C CA . LEU A 1 83 ? -12.024 11.116 -3.591 1.00 89.12 83 LEU A CA 1
ATOM 609 C C . LEU A 1 83 ? -10.744 11.489 -4.369 1.00 89.12 83 LEU A C 1
ATOM 611 O O . LEU A 1 83 ? -10.797 11.869 -5.539 1.00 89.12 83 LEU A O 1
ATOM 615 N N . ILE A 1 84 ? -9.580 11.362 -3.728 1.00 88.69 84 ILE A N 1
ATOM 616 C CA . ILE A 1 84 ? -8.270 11.628 -4.342 1.00 88.69 84 ILE A CA 1
ATOM 617 C C . ILE A 1 84 ? -7.877 10.461 -5.266 1.00 88.69 84 ILE A C 1
ATOM 619 O O . ILE A 1 84 ? -7.749 9.316 -4.827 1.00 88.69 84 ILE A O 1
ATOM 623 N N . LEU A 1 85 ? -7.644 10.748 -6.550 1.00 91.88 85 LEU A N 1
ATOM 624 C CA . LEU A 1 85 ? -7.153 9.767 -7.519 1.00 91.88 85 LEU A CA 1
ATOM 625 C C . LEU A 1 85 ? -5.623 9.660 -7.449 1.00 91.88 85 LEU A C 1
ATOM 627 O O . LEU A 1 85 ? -4.925 10.585 -7.848 1.00 91.88 85 LEU A O 1
ATOM 631 N N . VAL A 1 86 ? -5.112 8.508 -7.007 1.00 92.56 86 VAL A N 1
ATOM 632 C CA . VAL A 1 86 ? -3.669 8.221 -6.933 1.00 92.56 86 VAL A CA 1
ATOM 633 C C . VAL A 1 86 ? -3.303 7.087 -7.891 1.00 92.56 86 VAL A C 1
ATOM 635 O O . VAL A 1 86 ? -3.815 5.974 -7.763 1.00 92.56 86 VAL A O 1
ATOM 638 N N . ASN A 1 87 ? -2.421 7.353 -8.857 1.00 94.56 87 ASN A N 1
ATOM 639 C CA . ASN A 1 87 ? -1.884 6.372 -9.810 1.00 94.56 87 ASN A CA 1
ATOM 640 C C . ASN A 1 87 ? -0.572 6.882 -10.456 1.00 94.56 87 ASN A C 1
ATOM 642 O O . ASN A 1 87 ? -0.013 7.881 -10.018 1.00 94.56 87 ASN A O 1
ATOM 646 N N . ALA A 1 88 ? -0.056 6.198 -11.483 1.00 92.56 88 ALA A N 1
ATOM 647 C CA . ALA A 1 88 ? 1.200 6.576 -12.146 1.00 92.56 88 ALA A CA 1
ATOM 648 C C . ALA A 1 88 ? 1.143 7.927 -12.892 1.00 92.56 88 ALA A C 1
ATOM 650 O O . ALA A 1 88 ? 2.155 8.617 -12.968 1.00 92.56 88 ALA A O 1
ATOM 651 N N . ASP A 1 89 ? -0.029 8.310 -13.405 1.00 94.94 89 ASP A N 1
ATOM 652 C CA . ASP A 1 89 ? -0.270 9.590 -14.086 1.00 94.94 89 ASP A CA 1
ATOM 653 C C . ASP A 1 89 ? -0.728 10.693 -13.105 1.00 94.94 89 ASP A C 1
ATOM 655 O O . ASP A 1 89 ? -0.788 11.867 -13.461 1.00 94.94 89 ASP A O 1
ATOM 659 N N . ASN A 1 90 ? -1.072 10.311 -11.868 1.00 94.25 90 ASN A N 1
ATOM 660 C CA . ASN A 1 90 ? -1.603 11.162 -10.800 1.00 94.25 90 ASN A CA 1
ATOM 661 C C . ASN A 1 90 ? -0.876 10.809 -9.480 1.00 94.25 90 ASN A C 1
ATOM 663 O O . ASN A 1 90 ? -1.439 10.093 -8.644 1.00 94.25 90 ASN A O 1
ATOM 667 N N . PRO A 1 91 ? 0.401 11.201 -9.313 1.00 91.06 91 PRO A N 1
ATOM 668 C CA . PRO A 1 91 ? 1.184 10.857 -8.128 1.00 91.06 91 PRO A CA 1
ATOM 669 C C . PRO A 1 91 ? 0.687 11.591 -6.873 1.00 91.06 91 PRO A C 1
ATOM 671 O O . PRO A 1 91 ? 0.042 12.635 -6.956 1.00 91.06 91 PRO A O 1
ATOM 674 N N . LEU A 1 92 ? 1.043 11.069 -5.695 1.00 89.38 92 LEU A N 1
ATOM 675 C CA . LEU A 1 92 ? 0.922 11.823 -4.443 1.00 89.38 92 LEU A CA 1
ATOM 676 C C . LEU A 1 92 ? 1.867 13.031 -4.482 1.00 89.38 92 LEU A C 1
ATOM 678 O O . LEU A 1 92 ? 3.035 12.890 -4.842 1.00 89.38 92 LEU A O 1
ATOM 682 N N . THR A 1 93 ? 1.378 14.200 -4.076 1.00 83.38 93 THR A N 1
ATOM 683 C CA . THR A 1 93 ? 2.210 15.388 -3.860 1.00 83.38 93 THR A CA 1
ATOM 684 C C . THR A 1 93 ? 2.914 15.306 -2.500 1.00 83.38 93 THR A C 1
ATOM 686 O O . THR A 1 93 ? 2.402 14.703 -1.555 1.00 83.38 93 THR A O 1
ATOM 689 N N . GLU A 1 94 ? 4.117 15.882 -2.396 1.00 74.31 94 GLU A N 1
ATOM 690 C CA . GLU A 1 94 ? 4.980 15.761 -1.203 1.00 74.31 94 GLU A CA 1
ATOM 691 C C . GLU A 1 94 ? 4.427 16.468 0.051 1.00 74.31 94 GLU A C 1
ATOM 693 O O . GLU A 1 94 ? 4.905 16.221 1.155 1.00 74.31 94 GLU A O 1
ATOM 698 N N . ASP A 1 95 ? 3.424 17.332 -0.106 1.00 76.25 95 ASP A N 1
ATOM 699 C CA . ASP A 1 95 ? 2.766 18.106 0.951 1.00 76.25 95 ASP A CA 1
ATOM 700 C C . ASP A 1 95 ? 1.579 17.386 1.623 1.00 76.25 95 ASP A C 1
ATOM 702 O O . ASP A 1 95 ? 1.088 17.845 2.657 1.00 76.25 95 ASP A O 1
ATOM 706 N N . MET A 1 96 ? 1.133 16.238 1.096 1.00 78.62 96 MET A N 1
ATOM 707 C CA . MET A 1 96 ? 0.059 15.438 1.698 1.00 78.62 96 MET A CA 1
ATOM 708 C C . MET A 1 96 ? 0.549 14.584 2.883 1.00 78.62 96 MET A C 1
ATOM 710 O O . MET A 1 96 ? 0.710 13.367 2.771 1.00 78.62 96 MET A O 1
ATOM 714 N N . GLU A 1 97 ? 0.720 15.205 4.055 1.00 84.00 97 GLU A N 1
ATOM 715 C CA . GLU A 1 97 ? 0.838 14.492 5.338 1.00 84.00 97 GLU A CA 1
ATOM 716 C C . GLU A 1 97 ? -0.552 14.273 5.983 1.00 84.00 97 GLU A C 1
ATOM 718 O O . GLU A 1 97 ? -1.122 15.212 6.544 1.00 84.00 97 GLU A O 1
ATOM 723 N N . PRO A 1 98 ? -1.135 13.055 5.946 1.00 88.81 98 PRO A N 1
ATOM 724 C CA . PRO A 1 98 ? -2.401 12.775 6.627 1.00 88.81 98 PRO A CA 1
ATOM 725 C C . PRO A 1 98 ? -2.210 12.718 8.150 1.00 88.81 98 PRO A C 1
ATOM 727 O O . PRO A 1 98 ? -1.173 12.254 8.632 1.00 88.81 98 PRO A O 1
ATOM 730 N N . SER A 1 99 ? -3.235 13.087 8.929 1.00 93.06 99 SER A N 1
ATOM 731 C CA . SER A 1 99 ? -3.233 12.767 10.366 1.00 93.06 99 SER A CA 1
ATOM 732 C C . SER A 1 99 ? -3.389 11.255 10.563 1.00 93.06 99 SER A C 1
ATOM 734 O O . SER A 1 99 ? -4.112 10.602 9.813 1.00 93.06 99 SER A O 1
ATOM 736 N N . LEU A 1 100 ? -2.669 10.669 11.527 1.00 96.38 100 LEU A N 1
ATOM 737 C CA . LEU A 1 100 ? -2.480 9.214 11.606 1.00 96.38 100 LEU A CA 1
ATOM 738 C C . LEU A 1 100 ? -2.898 8.594 12.942 1.00 96.38 100 LEU A C 1
ATOM 740 O O . LEU A 1 100 ? -2.233 8.765 13.969 1.00 96.38 100 LEU A O 1
ATOM 744 N N . LYS A 1 101 ? -3.903 7.718 12.879 1.00 97.81 101 LYS A N 1
ATOM 745 C CA . LYS A 1 101 ? -4.419 6.923 13.998 1.00 97.81 101 LYS A CA 1
ATOM 746 C C . LYS A 1 101 ? -3.841 5.508 13.984 1.00 97.81 101 LYS A C 1
ATOM 748 O O . LYS A 1 101 ? -3.723 4.869 12.938 1.00 97.81 101 LYS A O 1
ATOM 753 N N . THR A 1 102 ? -3.464 5.003 15.158 1.00 97.25 102 THR A N 1
ATOM 754 C CA . THR A 1 102 ? -2.882 3.658 15.308 1.00 97.25 102 THR A CA 1
ATOM 755 C C . THR A 1 102 ? -3.979 2.596 15.406 1.00 97.25 102 THR A C 1
ATOM 757 O O . THR A 1 102 ? -4.861 2.698 16.255 1.00 97.25 102 THR A O 1
ATOM 760 N N . VAL A 1 103 ? -3.891 1.543 14.590 1.00 96.75 103 VAL A N 1
ATOM 761 C CA . VAL A 1 103 ? -4.850 0.427 14.532 1.00 96.75 103 VAL A CA 1
ATOM 762 C C . VAL A 1 103 ? -4.107 -0.909 14.656 1.00 96.75 103 VAL A C 1
ATOM 764 O O . VAL A 1 103 ? -3.020 -1.083 14.112 1.00 96.75 103 VAL A O 1
ATOM 767 N N . GLN A 1 104 ? -4.695 -1.866 15.384 1.00 95.31 104 GLN A N 1
ATOM 768 C CA . GLN A 1 104 ? -4.206 -3.249 15.537 1.00 95.31 104 GLN A CA 1
ATOM 769 C C . GLN A 1 104 ? -2.684 -3.361 15.809 1.00 95.31 104 GLN A C 1
ATOM 771 O O . GLN A 1 104 ? -1.937 -4.022 15.086 1.00 95.31 104 GLN A O 1
ATOM 776 N N . GLY A 1 105 ? -2.216 -2.715 16.881 1.00 93.81 105 GLY A N 1
ATOM 777 C CA . GLY A 1 105 ? -0.819 -2.775 17.320 1.00 93.81 105 GLY A CA 1
ATOM 778 C C . GLY A 1 105 ? 0.016 -1.621 16.774 1.00 93.81 105 GLY A C 1
ATOM 779 O O . GLY A 1 105 ? 0.035 -0.555 17.378 1.00 93.81 105 GLY A O 1
ATOM 780 N N . GLN A 1 106 ? 0.730 -1.843 15.667 1.00 94.31 106 GLN A N 1
ATOM 781 C CA . GLN A 1 106 ? 1.699 -0.886 15.104 1.00 94.31 106 GLN A CA 1
ATOM 782 C C . GLN A 1 106 ? 1.306 -0.291 13.743 1.00 94.31 106 GLN A C 1
ATOM 784 O O . GLN A 1 106 ? 2.068 0.501 13.188 1.00 94.31 106 GLN A O 1
ATOM 789 N N . PHE A 1 107 ? 0.167 -0.683 13.167 1.00 97.62 107 PHE A N 1
ATOM 790 C CA . PHE A 1 107 ? -0.276 -0.111 11.896 1.00 97.62 107 PHE A CA 1
ATOM 791 C C . PHE A 1 107 ? -0.866 1.280 12.113 1.00 97.62 107 PHE A C 1
ATOM 793 O O . PHE A 1 107 ? -1.451 1.559 13.157 1.00 97.62 107 PHE A O 1
ATOM 800 N N . LYS A 1 108 ? -0.723 2.149 11.114 1.00 97.50 108 LYS A N 1
ATOM 801 C CA . LYS A 1 108 ? -1.329 3.481 11.098 1.00 97.50 108 LYS A CA 1
ATOM 802 C C . LYS A 1 108 ? -2.199 3.640 9.862 1.00 97.50 108 LYS A C 1
ATOM 804 O O . LYS A 1 108 ? -1.801 3.191 8.788 1.00 97.50 108 LYS A O 1
ATOM 809 N N . LEU A 1 109 ? -3.353 4.265 10.018 1.00 97.00 109 LEU A N 1
ATOM 810 C CA . LEU A 1 109 ? -4.214 4.723 8.929 1.00 97.00 109 LEU A CA 1
ATOM 811 C C . LEU A 1 109 ? -4.495 6.217 9.131 1.00 97.00 109 LEU A C 1
ATOM 813 O O . LEU A 1 109 ? -4.212 6.752 10.202 1.00 97.00 109 LEU A O 1
ATOM 817 N N . GLU A 1 110 ? -5.054 6.860 8.109 1.00 95.31 110 GLU A N 1
ATOM 818 C CA . GLU A 1 110 ? -5.772 8.132 8.264 1.00 95.31 110 GLU A CA 1
ATOM 819 C C . GLU A 1 110 ? -6.875 7.978 9.345 1.00 95.31 110 GLU A 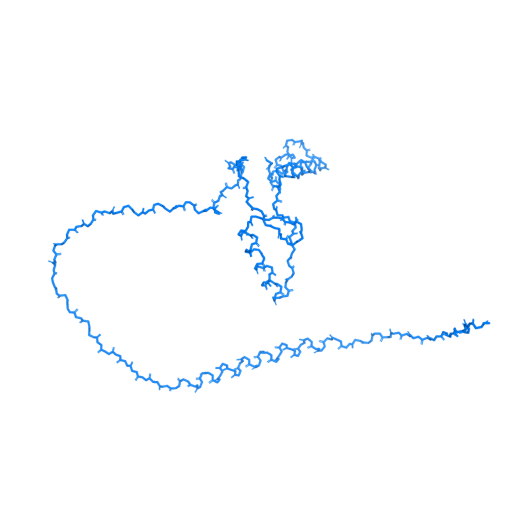C 1
ATOM 821 O O . GLU A 1 110 ? -7.334 6.860 9.594 1.00 95.31 110 GLU A O 1
ATOM 826 N N . GLU A 1 111 ? -7.230 9.042 10.072 1.00 95.00 111 GLU A N 1
ATOM 827 C CA . GLU A 1 111 ? -8.070 8.954 11.275 1.00 95.00 111 GLU A CA 1
ATOM 828 C C . GLU A 1 111 ? -9.497 8.442 11.038 1.00 95.00 111 GLU A C 1
ATOM 830 O O . GLU A 1 111 ? -9.958 7.590 11.805 1.00 95.00 111 GLU A O 1
ATOM 835 N N . GLU A 1 112 ? -10.190 8.911 10.002 1.00 93.81 112 GLU A N 1
ATOM 836 C CA . GLU A 1 112 ? -11.554 8.458 9.699 1.00 93.81 112 GLU A CA 1
ATOM 837 C C . GLU A 1 112 ? -11.551 7.054 9.082 1.00 93.81 112 GLU A C 1
ATOM 839 O O . GLU A 1 112 ? -12.328 6.181 9.487 1.00 93.81 112 GLU A O 1
ATOM 844 N N . ALA A 1 113 ? -10.600 6.779 8.185 1.00 95.50 113 ALA A N 1
ATOM 845 C CA . ALA A 1 113 ? -10.356 5.442 7.650 1.00 95.50 113 ALA A CA 1
ATOM 846 C C . ALA A 1 113 ? -10.005 4.424 8.754 1.00 95.50 113 ALA A C 1
ATOM 848 O O . ALA A 1 113 ? -10.375 3.249 8.664 1.00 95.50 113 ALA A O 1
ATOM 849 N N . ALA A 1 114 ? -9.314 4.856 9.815 1.00 97.38 114 ALA A N 1
ATOM 850 C CA . ALA A 1 114 ? -9.015 4.033 10.980 1.00 97.38 114 ALA A CA 1
ATOM 851 C C . ALA A 1 114 ? -10.273 3.677 11.779 1.00 97.38 114 ALA A C 1
ATOM 853 O O . ALA A 1 114 ? -10.438 2.509 12.131 1.00 97.38 114 ALA A O 1
ATOM 854 N N . ASP A 1 115 ? -11.164 4.634 12.049 1.00 96.88 115 ASP A N 1
ATOM 855 C CA . ASP A 1 115 ? -12.393 4.368 12.807 1.00 96.88 115 ASP A CA 1
ATOM 856 C C . ASP A 1 115 ? -13.377 3.496 12.015 1.00 96.88 115 ASP A C 1
ATOM 858 O O . ASP A 1 115 ? -13.937 2.543 12.569 1.00 96.88 115 ASP A O 1
ATOM 862 N N . ALA A 1 116 ? -13.504 3.722 10.702 1.00 96.94 116 ALA A N 1
ATOM 863 C CA . ALA A 1 116 ? -14.258 2.840 9.810 1.00 96.94 116 ALA A CA 1
ATOM 864 C C . ALA A 1 116 ? -13.704 1.399 9.820 1.00 96.94 116 ALA A C 1
ATOM 866 O O . ALA A 1 116 ? -14.463 0.430 9.923 1.00 96.94 116 ALA A O 1
ATOM 867 N N . LEU A 1 117 ? -12.375 1.238 9.785 1.00 97.56 117 LEU A N 1
ATOM 868 C CA . LEU A 1 117 ? -11.724 -0.071 9.871 1.00 97.56 117 LEU A CA 1
ATOM 869 C C . LEU A 1 117 ? -11.901 -0.727 11.252 1.00 97.56 117 LEU A C 1
ATOM 871 O O . LEU A 1 117 ? -12.130 -1.934 11.326 1.00 97.56 117 LEU A O 1
ATOM 875 N N . ILE A 1 118 ? -11.836 0.037 12.346 1.00 97.62 118 ILE A N 1
ATOM 876 C CA . ILE A 1 118 ? -12.080 -0.466 13.707 1.00 97.62 118 ILE A CA 1
ATOM 877 C C . ILE A 1 118 ? -13.518 -0.991 13.834 1.00 97.62 118 ILE A C 1
ATOM 879 O O . ILE A 1 118 ? -13.713 -2.094 14.353 1.00 97.62 118 ILE A O 1
ATOM 883 N N . ALA A 1 119 ? -14.506 -0.265 13.303 1.00 98.12 119 ALA A N 1
ATOM 884 C CA . ALA A 1 119 ? -15.898 -0.711 13.265 1.00 98.12 119 ALA A CA 1
ATOM 885 C C . ALA A 1 119 ? -16.071 -1.997 12.434 1.00 98.12 119 ALA A C 1
ATOM 887 O O . ALA A 1 119 ? -16.695 -2.952 12.899 1.00 98.12 119 ALA A O 1
ATOM 888 N N . MET A 1 120 ? -15.453 -2.077 11.248 1.00 98.38 120 MET A N 1
ATOM 889 C CA . MET A 1 120 ? -15.493 -3.282 10.408 1.00 98.38 120 MET A CA 1
ATOM 890 C C . MET A 1 120 ? -14.853 -4.501 11.097 1.00 98.38 120 MET A C 1
ATOM 892 O O . MET A 1 120 ? -15.396 -5.603 11.028 1.00 98.38 120 MET A O 1
ATOM 896 N N . ILE A 1 121 ? -13.730 -4.316 11.803 1.00 98.06 121 ILE A N 1
ATOM 897 C CA . ILE A 1 121 ? -13.071 -5.377 12.585 1.00 98.06 121 ILE A CA 1
ATOM 898 C C . ILE A 1 121 ? -13.953 -5.837 13.758 1.00 98.06 121 ILE A C 1
ATOM 900 O O . ILE A 1 121 ? -13.971 -7.030 14.066 1.00 98.06 121 ILE A O 1
ATOM 904 N N . ALA A 1 122 ? -14.690 -4.927 14.403 1.00 97.75 122 ALA A N 1
ATOM 905 C CA . ALA A 1 122 ? -15.620 -5.272 15.476 1.00 97.75 122 ALA A CA 1
ATOM 906 C C . ALA A 1 122 ? -16.792 -6.131 14.968 1.00 97.75 122 ALA A C 1
ATOM 908 O O . ALA A 1 122 ? -16.991 -7.230 15.483 1.00 97.75 122 ALA A O 1
ATOM 909 N N . VAL A 1 123 ? -17.495 -5.690 13.918 1.00 98.50 123 VAL A N 1
ATOM 910 C CA . VAL A 1 123 ? -18.636 -6.429 13.337 1.00 98.50 123 VAL A CA 1
ATOM 911 C C . VAL A 1 123 ? -18.199 -7.793 12.794 1.00 98.50 123 VAL A C 1
ATOM 913 O O . VAL A 1 123 ? -18.808 -8.809 13.119 1.00 98.50 123 VAL A O 1
ATOM 916 N N . ALA A 1 124 ? -17.087 -7.854 12.053 1.00 98.50 124 ALA A N 1
ATOM 917 C CA . ALA A 1 124 ? -16.539 -9.120 11.562 1.00 98.50 124 ALA A CA 1
ATOM 918 C C . ALA A 1 124 ? -16.274 -10.115 12.709 1.00 98.50 124 ALA A C 1
ATOM 920 O O . ALA A 1 124 ? -16.596 -11.299 12.599 1.00 98.50 124 ALA A O 1
ATOM 921 N N . LYS A 1 125 ? -15.752 -9.636 13.845 1.00 98.06 125 LYS A N 1
ATOM 922 C CA . LYS A 1 125 ? -15.496 -10.466 15.029 1.00 98.06 125 LYS A CA 1
ATOM 923 C C . LYS A 1 125 ? -16.782 -10.982 15.686 1.00 98.06 125 LYS A C 1
ATOM 925 O O . LYS A 1 125 ? -16.764 -12.093 16.217 1.00 98.06 125 LYS A O 1
ATOM 930 N N . GLU A 1 126 ? -17.878 -10.225 15.650 1.00 98.38 126 GLU A N 1
ATOM 931 C CA . GLU A 1 126 ? -19.195 -10.676 16.128 1.00 98.38 126 GLU A CA 1
ATOM 932 C C . GLU A 1 126 ? -19.768 -11.800 15.247 1.00 98.38 126 GLU A C 1
ATOM 934 O O . GLU A 1 126 ? -20.343 -12.755 15.770 1.00 98.38 126 GLU A O 1
ATOM 939 N N . GLU A 1 127 ? -19.499 -11.772 13.937 1.00 98.56 127 GLU A N 1
ATOM 940 C CA . GLU A 1 127 ? -19.786 -12.878 13.006 1.00 98.56 127 GLU A CA 1
ATOM 941 C C . GLU A 1 127 ? -18.785 -14.054 13.102 1.00 98.56 127 GLU A C 1
ATOM 943 O O . GLU A 1 127 ? -18.923 -15.064 12.408 1.00 98.56 127 GLU A O 1
ATOM 948 N N . GLY A 1 128 ? -17.774 -13.963 13.975 1.00 98.44 128 GLY A N 1
ATOM 949 C CA . GLY A 1 128 ? -16.736 -14.985 14.164 1.00 98.44 128 GLY A CA 1
ATOM 950 C C . GLY A 1 128 ? -15.572 -14.922 13.164 1.00 98.44 128 GLY A C 1
ATOM 951 O O . GLY A 1 128 ? -14.725 -15.818 13.153 1.00 98.44 128 GLY A O 1
ATOM 952 N N . ILE A 1 129 ? -15.498 -13.873 12.344 1.00 98.62 129 ILE A N 1
ATOM 953 C CA . ILE A 1 129 ? -14.435 -13.624 11.365 1.00 98.62 129 ILE A CA 1
ATOM 954 C C . ILE A 1 129 ? -13.302 -12.830 12.034 1.00 98.62 129 ILE A C 1
ATOM 956 O O . ILE A 1 129 ? -13.514 -11.773 12.623 1.00 98.62 129 ILE A O 1
ATOM 960 N N . SER A 1 130 ? -12.063 -13.315 11.922 1.00 97.75 130 SER A N 1
ATOM 961 C CA . SER A 1 130 ? -10.881 -12.620 12.448 1.00 97.75 130 SER A CA 1
ATOM 962 C C . SER A 1 130 ? -10.126 -11.912 11.323 1.00 97.75 130 SER A C 1
ATOM 964 O O . SER A 1 130 ? -9.558 -12.569 10.451 1.00 97.75 130 SER A O 1
ATOM 966 N N . LEU A 1 131 ? -10.117 -10.577 11.342 1.00 97.31 131 LEU A N 1
ATOM 967 C CA . LEU A 1 131 ? -9.419 -9.748 10.355 1.00 97.31 131 LEU A CA 1
ATOM 968 C C . LEU A 1 131 ? -8.033 -9.314 10.860 1.00 97.31 131 LEU A C 1
ATOM 970 O O . LEU A 1 131 ? -7.882 -8.855 11.995 1.00 97.31 131 LEU A O 1
ATOM 974 N N . LEU A 1 132 ? -7.028 -9.418 9.988 1.00 96.38 132 LEU A N 1
ATOM 975 C CA . LEU A 1 132 ? -5.650 -8.990 10.235 1.00 96.38 132 LEU A CA 1
ATOM 976 C C . LEU A 1 132 ? -5.254 -7.896 9.236 1.00 96.38 132 LEU A C 1
ATOM 978 O O . LEU A 1 132 ? -5.427 -8.062 8.029 1.00 96.38 132 LEU A O 1
ATOM 982 N N . ILE A 1 133 ? -4.665 -6.808 9.726 1.00 97.00 133 ILE A N 1
ATOM 983 C CA . ILE A 1 133 ? -4.012 -5.806 8.885 1.00 97.00 133 ILE A CA 1
ATOM 984 C C . ILE A 1 133 ? -2.642 -6.356 8.467 1.00 97.00 133 ILE A C 1
ATOM 986 O O . ILE A 1 133 ? -1.789 -6.627 9.308 1.00 97.00 133 ILE A O 1
ATOM 990 N N . CYS A 1 134 ? -2.414 -6.516 7.162 1.00 95.31 134 CYS A N 1
ATOM 991 C CA . CYS A 1 134 ? -1.110 -6.934 6.623 1.00 95.31 134 CYS A CA 1
ATOM 992 C C . CYS A 1 134 ? -0.208 -5.739 6.267 1.00 95.31 134 CYS A C 1
ATOM 994 O O . CYS A 1 134 ? 1.015 -5.827 6.356 1.00 95.31 134 CYS A O 1
ATOM 996 N N . SER A 1 135 ? -0.800 -4.614 5.856 1.00 95.19 135 SER A N 1
ATOM 997 C CA . SER A 1 135 ? -0.117 -3.333 5.646 1.00 95.19 135 SER A CA 1
ATOM 998 C C . SER A 1 135 ? -1.127 -2.191 5.715 1.00 95.19 135 SER A C 1
ATOM 1000 O O . SER A 1 135 ? -2.278 -2.395 5.337 1.00 95.19 135 SER A O 1
ATOM 1002 N N . ALA A 1 136 ? -0.684 -1.006 6.125 1.00 96.44 136 ALA A N 1
ATOM 1003 C CA . ALA A 1 136 ? -1.482 0.219 6.141 1.00 96.44 136 ALA A CA 1
ATOM 1004 C C . ALA A 1 136 ? -0.631 1.383 5.587 1.00 96.44 136 ALA A C 1
ATOM 1006 O O . ALA A 1 136 ? 0.071 1.159 4.598 1.00 96.44 136 ALA A O 1
ATOM 1007 N N . TYR A 1 137 ? -0.644 2.572 6.208 1.00 95.75 137 TYR A N 1
ATOM 1008 C CA . TYR A 1 137 ? 0.226 3.704 5.851 1.00 95.75 137 TYR A CA 1
ATOM 1009 C C . TYR A 1 137 ? 1.702 3.292 5.700 1.00 95.75 137 TYR A C 1
ATOM 1011 O O . TYR A 1 137 ? 2.224 2.480 6.473 1.00 95.75 137 TYR A O 1
ATOM 1019 N N . ARG A 1 138 ? 2.385 3.879 4.709 1.00 93.94 138 ARG A N 1
ATOM 1020 C CA . ARG A 1 138 ? 3.807 3.659 4.417 1.00 93.94 138 ARG A CA 1
ATOM 1021 C C . ARG A 1 138 ? 4.465 5.014 4.140 1.00 93.94 138 ARG A C 1
ATOM 1023 O O . ARG A 1 138 ? 3.983 5.709 3.253 1.00 93.94 138 ARG A O 1
ATOM 1030 N N . PRO A 1 139 ? 5.574 5.375 4.808 1.00 91.88 139 PRO A N 1
ATOM 1031 C CA . PRO A 1 139 ? 6.389 6.501 4.361 1.00 91.88 139 PRO A CA 1
ATOM 1032 C C . PRO A 1 139 ? 7.051 6.164 3.016 1.00 91.88 139 PRO A C 1
ATOM 1034 O O . PRO A 1 139 ? 7.337 4.987 2.754 1.00 91.88 139 PRO A O 1
ATOM 1037 N N . ASN A 1 140 ? 7.352 7.184 2.205 1.00 91.81 140 ASN A N 1
ATOM 1038 C CA . ASN A 1 140 ? 7.905 7.026 0.852 1.00 91.81 140 ASN A CA 1
ATOM 1039 C C . ASN A 1 140 ? 9.120 6.071 0.813 1.00 91.81 140 ASN A C 1
ATOM 1041 O O . ASN A 1 140 ? 9.108 5.081 0.086 1.00 91.81 140 ASN A O 1
ATOM 1045 N N . SER A 1 141 ? 10.079 6.229 1.732 1.00 94.19 141 SER A N 1
ATOM 1046 C CA . SER A 1 141 ? 11.268 5.361 1.856 1.00 94.19 141 SER A CA 1
ATOM 1047 C C . SER A 1 141 ? 10.973 3.864 2.082 1.00 94.19 141 SER A C 1
ATOM 1049 O O . SER A 1 141 ? 11.798 2.996 1.781 1.00 94.19 141 SER A O 1
ATOM 1051 N N . THR A 1 142 ? 9.789 3.511 2.597 1.00 95.00 142 THR A N 1
ATOM 1052 C CA . THR A 1 142 ? 9.334 2.113 2.652 1.00 95.00 142 THR A CA 1
ATOM 1053 C C . THR A 1 142 ? 8.717 1.658 1.335 1.00 95.00 142 THR A C 1
ATOM 1055 O O . THR A 1 142 ? 8.964 0.516 0.947 1.00 95.00 142 THR A O 1
ATOM 1058 N N . GLN A 1 143 ? 7.989 2.522 0.627 1.00 96.06 143 GLN A N 1
ATOM 1059 C CA . GLN A 1 143 ? 7.489 2.230 -0.717 1.00 96.06 143 GLN A CA 1
ATOM 1060 C C . GLN A 1 143 ? 8.651 2.075 -1.716 1.00 96.06 143 GLN A C 1
ATOM 1062 O O . GLN A 1 143 ? 8.703 1.058 -2.407 1.00 96.06 143 GLN A O 1
ATOM 1067 N N . GLU A 1 144 ? 9.658 2.960 -1.683 1.00 96.75 144 GLU A N 1
ATOM 1068 C CA . GLU A 1 144 ? 10.922 2.832 -2.430 1.00 96.75 144 GLU A CA 1
ATOM 1069 C C . GLU A 1 144 ? 11.540 1.445 -2.255 1.00 96.75 144 GLU A C 1
ATOM 1071 O O . GLU A 1 144 ? 11.871 0.757 -3.220 1.00 96.75 144 GLU A O 1
ATOM 1076 N N . ARG A 1 145 ? 11.716 1.031 -0.995 1.00 98.00 145 ARG A N 1
ATOM 1077 C CA . ARG A 1 145 ? 12.339 -0.242 -0.633 1.00 98.00 145 ARG A CA 1
ATOM 1078 C C . ARG A 1 145 ? 11.503 -1.428 -1.108 1.00 98.00 145 ARG A C 1
ATOM 1080 O O . ARG A 1 145 ? 12.074 -2.415 -1.565 1.00 98.00 145 ARG A O 1
ATOM 1087 N N . LEU A 1 146 ? 10.174 -1.355 -1.017 1.00 97.81 146 LEU A N 1
ATOM 1088 C CA . LEU A 1 146 ? 9.280 -2.396 -1.532 1.00 97.81 146 LEU A CA 1
ATOM 1089 C C . LEU A 1 146 ? 9.366 -2.500 -3.060 1.00 97.81 146 LEU A C 1
ATOM 1091 O O . LEU A 1 146 ? 9.485 -3.614 -3.570 1.00 97.81 146 LEU A O 1
ATOM 1095 N N . TYR A 1 147 ? 9.382 -1.367 -3.768 1.00 98.25 147 TYR A N 1
ATOM 1096 C CA . TYR A 1 147 ? 9.522 -1.307 -5.222 1.00 98.25 147 TYR A CA 1
ATOM 1097 C C . TYR A 1 147 ? 10.883 -1.849 -5.679 1.00 98.25 147 TYR A C 1
ATOM 1099 O O . TYR A 1 147 ? 10.938 -2.816 -6.436 1.00 98.25 147 TYR A O 1
ATOM 1107 N N . LYS A 1 148 ? 11.990 -1.333 -5.126 1.00 98.38 148 LYS A N 1
ATOM 1108 C CA . LYS A 1 148 ? 13.365 -1.797 -5.403 1.00 98.38 148 LYS A CA 1
ATOM 1109 C C . LYS A 1 148 ? 13.522 -3.301 -5.137 1.00 98.38 148 LYS A C 1
ATOM 1111 O O . LYS A 1 148 ? 14.046 -4.026 -5.981 1.00 98.38 148 LYS A O 1
ATOM 1116 N N . ASN A 1 149 ? 12.980 -3.804 -4.024 1.00 98.56 149 ASN A N 1
ATOM 1117 C CA . ASN A 1 149 ? 12.944 -5.242 -3.736 1.00 98.56 149 ASN A CA 1
ATOM 1118 C C . ASN A 1 149 ? 12.087 -6.035 -4.740 1.00 98.56 149 ASN A C 1
ATOM 1120 O O . ASN A 1 149 ? 12.376 -7.203 -4.991 1.00 98.56 149 ASN A O 1
ATOM 1124 N N . GLN A 1 150 ? 11.022 -5.454 -5.298 1.00 98.56 150 GLN A N 1
ATOM 1125 C CA . GLN A 1 150 ? 10.181 -6.116 -6.296 1.00 98.56 150 GLN A CA 1
ATOM 1126 C C . GLN A 1 150 ? 10.861 -6.184 -7.673 1.00 98.56 150 GLN A C 1
ATOM 1128 O O . GLN A 1 150 ? 10.792 -7.239 -8.302 1.00 98.56 150 GLN A O 1
ATOM 1133 N N . VAL A 1 151 ? 11.588 -5.139 -8.092 1.00 98.62 151 VAL A N 1
ATOM 1134 C CA . VAL A 1 151 ? 12.450 -5.169 -9.293 1.00 98.62 151 VAL A CA 1
ATOM 1135 C C . VAL A 1 151 ? 13.471 -6.301 -9.175 1.00 98.62 151 VAL A C 1
ATOM 1137 O O . VAL A 1 151 ? 13.548 -7.168 -10.043 1.00 98.62 151 VAL A O 1
ATOM 1140 N N . GLN A 1 152 ? 14.189 -6.377 -8.051 1.00 98.69 152 GLN A N 1
ATOM 1141 C CA . GLN A 1 152 ? 15.218 -7.402 -7.841 1.00 98.69 152 GLN A CA 1
ATOM 1142 C C . GLN A 1 152 ? 14.657 -8.840 -7.811 1.00 98.69 152 GLN A C 1
ATOM 1144 O O . GLN A 1 152 ? 15.335 -9.769 -8.247 1.00 98.69 152 GLN A O 1
ATOM 1149 N N . LYS A 1 153 ? 13.391 -9.049 -7.409 1.00 98.62 153 LYS A N 1
ATOM 1150 C CA . LYS A 1 153 ? 12.711 -10.354 -7.569 1.00 98.62 153 LYS A CA 1
ATOM 1151 C C . LYS A 1 153 ? 12.465 -10.733 -9.032 1.00 98.62 153 LYS A C 1
ATOM 1153 O O . LYS A 1 153 ? 12.417 -11.925 -9.321 1.00 98.62 153 LYS A O 1
ATOM 1158 N N . PHE A 1 154 ? 12.264 -9.771 -9.934 1.00 98.69 154 PHE A N 1
ATOM 1159 C CA . PHE A 1 154 ? 12.106 -10.040 -11.367 1.00 98.69 154 PHE A CA 1
ATOM 1160 C C . PHE A 1 154 ? 13.459 -10.209 -12.071 1.00 98.69 154 PHE A C 1
ATOM 1162 O O . PHE A 1 154 ? 13.609 -11.160 -12.836 1.00 98.69 154 PHE A O 1
ATOM 1169 N N . VAL A 1 155 ? 14.479 -9.413 -11.727 1.00 98.62 155 VAL A N 1
ATOM 1170 C CA . VAL A 1 155 ? 15.868 -9.654 -12.176 1.00 98.62 155 VAL A CA 1
ATOM 1171 C C . VAL A 1 155 ? 16.329 -11.060 -11.763 1.00 98.62 155 VAL A C 1
ATOM 1173 O O . VAL A 1 155 ? 16.787 -11.838 -12.596 1.00 98.62 155 VAL A O 1
ATOM 1176 N N . GLY A 1 156 ? 16.068 -11.467 -10.514 1.00 98.50 156 GLY A N 1
ATOM 1177 C CA . GLY A 1 156 ? 16.313 -12.829 -10.017 1.00 98.50 156 GLY A CA 1
ATOM 1178 C C . GLY A 1 156 ? 15.478 -13.946 -10.672 1.00 98.50 156 GLY A C 1
ATOM 1179 O O . GLY A 1 156 ? 15.683 -15.116 -10.356 1.00 98.50 156 GLY A O 1
ATOM 1180 N N . ARG A 1 157 ? 14.549 -13.614 -11.580 1.00 98.31 157 ARG A N 1
ATOM 1181 C CA . ARG A 1 157 ? 13.810 -14.553 -12.448 1.00 98.31 157 ARG A CA 1
ATOM 1182 C C . ARG A 1 157 ? 14.319 -14.554 -13.899 1.00 98.31 157 ARG A C 1
ATOM 1184 O O . ARG A 1 157 ? 13.726 -15.233 -14.730 1.00 98.31 157 ARG A O 1
ATOM 1191 N N . GLY A 1 158 ? 15.387 -13.813 -14.207 1.00 98.44 158 GLY A N 1
ATOM 1192 C CA . GLY A 1 158 ? 15.987 -13.730 -15.545 1.00 98.44 158 GLY A CA 1
ATOM 1193 C C . GLY A 1 158 ? 15.454 -12.602 -16.437 1.00 98.44 158 GLY A C 1
ATOM 1194 O O . GLY A 1 158 ? 15.699 -12.630 -17.639 1.00 98.44 158 GLY A O 1
ATOM 1195 N N . TYR A 1 159 ? 14.731 -11.624 -15.881 1.00 98.50 159 TYR A N 1
ATOM 1196 C CA . TYR A 1 159 ? 14.310 -10.420 -16.611 1.00 98.50 159 TYR A CA 1
ATOM 1197 C C . TYR A 1 159 ? 15.489 -9.439 -16.746 1.00 98.50 159 TYR A C 1
ATOM 1199 O O . TYR A 1 159 ? 16.347 -9.387 -15.861 1.00 98.50 159 TYR A O 1
ATOM 1207 N N . SER A 1 160 ? 15.512 -8.617 -17.804 1.00 98.44 160 SER A N 1
ATOM 1208 C CA . SER A 1 160 ? 16.402 -7.444 -17.836 1.00 98.44 160 SER A CA 1
ATOM 1209 C C . SER A 1 160 ? 15.983 -6.430 -16.763 1.00 98.44 160 SER A C 1
ATOM 1211 O O . SER A 1 160 ? 14.850 -6.472 -16.286 1.00 98.44 160 SER A O 1
ATOM 1213 N N . GLU A 1 161 ? 16.853 -5.490 -16.382 1.00 97.88 161 GLU A N 1
ATOM 1214 C CA . GLU A 1 161 ? 16.490 -4.469 -15.383 1.00 97.88 161 GLU A CA 1
ATOM 1215 C C . GLU A 1 161 ? 15.303 -3.597 -15.830 1.00 97.88 161 GLU A C 1
ATOM 1217 O O . GLU A 1 161 ? 14.455 -3.248 -15.008 1.00 97.88 161 GLU A O 1
ATOM 1222 N N . ALA A 1 162 ? 15.194 -3.306 -17.131 1.00 98.06 162 ALA A N 1
ATOM 1223 C CA . ALA A 1 162 ? 14.084 -2.541 -17.698 1.00 98.06 162 ALA A CA 1
ATOM 1224 C C . ALA A 1 162 ? 12.767 -3.335 -17.659 1.00 98.06 162 ALA A C 1
ATOM 1226 O O . ALA A 1 162 ? 11.760 -2.840 -17.150 1.00 98.06 162 ALA A O 1
ATOM 1227 N N . ASP A 1 163 ? 12.781 -4.594 -18.112 1.00 98.44 163 ASP A N 1
ATOM 1228 C CA . ASP A 1 163 ? 11.594 -5.461 -18.069 1.00 98.44 163 ASP A CA 1
ATOM 1229 C C . ASP A 1 163 ? 11.180 -5.761 -16.620 1.00 98.44 163 ASP A C 1
ATOM 1231 O O . ASP A 1 163 ? 9.993 -5.842 -16.307 1.00 98.44 163 ASP A O 1
ATOM 1235 N N . ALA A 1 164 ? 12.154 -5.894 -15.715 1.00 98.62 164 ALA A N 1
ATOM 1236 C CA . ALA A 1 164 ? 11.933 -6.091 -14.288 1.00 98.62 164 ALA A CA 1
ATOM 1237 C C . ALA A 1 164 ? 11.327 -4.856 -13.609 1.00 98.62 164 ALA A C 1
ATOM 1239 O O . ALA A 1 164 ? 10.526 -5.021 -12.690 1.00 98.62 164 ALA A O 1
ATOM 1240 N N . ALA A 1 165 ? 11.666 -3.640 -14.051 1.00 98.06 165 ALA A N 1
ATOM 1241 C CA . ALA A 1 165 ? 11.034 -2.408 -13.583 1.00 98.06 165 ALA A CA 1
ATOM 1242 C C . ALA A 1 165 ? 9.562 -2.335 -14.018 1.00 98.06 165 ALA A C 1
ATOM 1244 O O . ALA A 1 165 ? 8.681 -2.168 -13.174 1.00 98.06 165 ALA A O 1
ATOM 1245 N N . VAL A 1 166 ? 9.277 -2.570 -15.304 1.00 97.94 166 VAL A N 1
ATOM 1246 C CA . VAL A 1 166 ? 7.900 -2.614 -15.834 1.00 97.94 166 VAL A CA 1
ATOM 1247 C C . VAL A 1 166 ? 7.075 -3.712 -15.148 1.00 97.94 166 VAL A C 1
ATOM 1249 O O . VAL A 1 166 ? 5.945 -3.474 -14.720 1.00 97.94 166 VAL A O 1
ATOM 1252 N N . ALA A 1 167 ? 7.647 -4.905 -14.963 1.00 98.06 167 ALA A N 1
ATOM 1253 C CA . ALA A 1 167 ? 6.991 -6.004 -14.258 1.00 98.06 167 ALA A CA 1
ATOM 1254 C C . ALA A 1 167 ? 6.810 -5.734 -12.751 1.00 98.06 167 ALA A C 1
ATOM 1256 O O . ALA A 1 167 ? 5.844 -6.210 -12.158 1.00 98.06 167 ALA A O 1
ATOM 1257 N N . ALA A 1 168 ? 7.705 -4.975 -12.111 1.00 98.19 168 ALA A N 1
ATOM 1258 C CA . ALA A 1 168 ? 7.552 -4.582 -10.712 1.00 98.19 168 ALA A CA 1
ATOM 1259 C C . ALA A 1 168 ? 6.436 -3.551 -10.517 1.00 98.19 168 ALA A C 1
ATOM 1261 O O . ALA A 1 168 ? 5.658 -3.704 -9.576 1.00 98.19 168 ALA A O 1
ATOM 1262 N N . ALA A 1 169 ? 6.322 -2.566 -11.415 1.00 97.62 169 ALA A N 1
ATOM 1263 C CA . ALA A 1 169 ? 5.317 -1.503 -11.351 1.00 97.62 169 ALA A CA 1
ATOM 1264 C C . ALA A 1 169 ? 3.867 -2.027 -11.375 1.00 97.62 169 ALA A C 1
ATOM 1266 O O . ALA A 1 169 ? 2.990 -1.432 -10.754 1.00 97.62 169 ALA A O 1
ATOM 1267 N N . SER A 1 170 ? 3.614 -3.178 -12.013 1.00 96.94 170 SER A N 1
ATOM 1268 C CA . SER A 1 170 ? 2.294 -3.836 -12.007 1.00 96.94 170 SER A CA 1
ATOM 1269 C C . SER A 1 170 ? 1.957 -4.592 -10.709 1.00 96.94 170 SER A C 1
ATOM 1271 O O . SER A 1 170 ? 0.830 -5.056 -10.546 1.00 96.94 170 SER A O 1
ATOM 1273 N N . VAL A 1 171 ? 2.912 -4.725 -9.778 1.00 97.31 171 VAL A N 1
ATOM 1274 C CA . VAL A 1 171 ? 2.762 -5.456 -8.501 1.00 97.31 171 VAL A CA 1
ATOM 1275 C C . VAL A 1 171 ? 2.939 -4.536 -7.289 1.00 97.31 171 VAL A C 1
ATOM 1277 O O . VAL A 1 171 ? 2.303 -4.729 -6.253 1.00 97.31 171 VAL A O 1
ATOM 1280 N N . VAL A 1 172 ? 3.819 -3.545 -7.401 1.00 97.25 172 VAL A N 1
ATOM 1281 C CA . VAL A 1 172 ? 4.089 -2.517 -6.397 1.00 97.25 172 VAL A CA 1
ATOM 1282 C C . VAL A 1 172 ? 4.172 -1.196 -7.148 1.00 97.25 172 VAL A C 1
ATOM 1284 O O . VAL A 1 172 ? 5.055 -1.039 -7.987 1.00 97.25 172 VAL A O 1
ATOM 1287 N N . ALA A 1 173 ? 3.275 -0.256 -6.843 1.00 95.94 173 ALA A N 1
ATOM 1288 C CA . ALA A 1 173 ? 3.341 1.089 -7.409 1.00 95.94 173 ALA A CA 1
ATOM 1289 C C . ALA A 1 173 ? 4.739 1.707 -7.183 1.00 95.94 173 ALA A C 1
ATOM 1291 O O . ALA A 1 173 ? 5.305 1.503 -6.098 1.00 95.94 173 ALA A O 1
ATOM 1292 N N . PRO A 1 174 ? 5.293 2.447 -8.161 1.00 94.62 174 PRO A N 1
ATOM 1293 C CA . PRO A 1 174 ? 6.488 3.258 -7.953 1.00 94.62 174 PRO A CA 1
ATOM 1294 C C . PRO A 1 174 ? 6.373 4.158 -6.703 1.00 94.62 174 PRO A C 1
ATOM 1296 O O . PRO A 1 174 ? 5.253 4.472 -6.286 1.00 94.62 174 PRO A O 1
ATOM 1299 N N . PRO A 1 175 ? 7.505 4.501 -6.064 1.00 90.62 175 PRO A N 1
ATOM 1300 C CA . PRO A 1 175 ? 7.549 5.476 -4.977 1.00 90.62 175 PRO A CA 1
ATOM 1301 C C . PRO A 1 175 ? 7.326 6.910 -5.467 1.00 90.62 175 PRO A C 1
ATOM 1303 O O . PRO A 1 175 ? 7.577 7.164 -6.665 1.00 90.62 175 PRO A O 1
#

pLDDT: mean 74.19, std 23.86, range [33.41, 98.69]